Protein AF-A0A0J6CWZ0-F1 (afdb_monomer)

Mean predicted aligned error: 4.84 Å

Solvent-accessible surface area (backbone atoms only — not comparable to full-atom values): 5946 Å² total; per-residue (Å²): 110,69,72,60,52,50,53,53,47,66,74,48,42,90,53,54,51,72,70,57,41,34,51,50,6,29,50,55,3,20,44,51,1,29,53,50,7,24,56,46,31,67,75,40,70,88,45,58,71,62,38,28,53,52,10,19,52,50,0,25,52,48,0,27,60,54,3,58,64,72,41,72,67,23,16,53,46,1,29,52,35,0,36,55,31,0,59,46,14,30,57,56,29,61,73,52,71,71,42,66,68,57,53,53,50,52,53,47,52,47,55,49,51,53,53,53,49,56,53,52,61,73,75,82

Nearest PDB structures (foldseek):
  1orj-assembly1_A  TM=4.315E-01  e=2.506E+00  Aquifex aeolicus VF5
  5toa-assembly1_A  TM=2.779E-01  e=2.915E+00  Homo sapiens

pLDDT: mean 86.78, std 7.11, range [65.56, 95.81]

Radius of gyration: 14.49 Å; Cα contacts (8 Å, |Δi|>4): 200; chains: 1; bounding box: 36×21×44 Å

Organism: NCBI:txid208199

Foldseek 3Di:
DLVVLLVVCLVLQVVADPVLLLVLLLLFLLLQLQLQLLVVCLVPVPPNPVSLVVSQVSSQVSSLSSQVSHDPVSSVSSNVSNNVSNNCRNVVNVVVVSDPVVSVVSVVSSVVSSVVSVVSSVVD

Structure (mmCIF, N/CA/C/O backbone):
data_AF-A0A0J6CWZ0-F1
#
_entry.id   AF-A0A0J6CWZ0-F1
#
loop_
_atom_site.group_PDB
_atom_site.id
_atom_site.type_symbol
_atom_site.label_atom_id
_atom_site.label_alt_id
_atom_site.label_comp_id
_atom_site.label_asym_id
_atom_site.label_entity_id
_atom_site.label_seq_id
_atom_site.pdbx_PDB_ins_code
_atom_site.Cartn_x
_atom_site.Cartn_y
_atom_site.Cartn_z
_atom_site.occupancy
_atom_site.B_iso_or_equiv
_atom_site.auth_seq_id
_atom_site.auth_comp_id
_atom_site.auth_asym_id
_atom_site.auth_atom_id
_atom_site.pdbx_PDB_model_num
ATOM 1 N N . MET A 1 1 ? 0.881 -12.382 5.397 1.00 71.25 1 MET A N 1
ATOM 2 C CA . MET A 1 1 ? 0.752 -11.362 6.466 1.00 71.25 1 MET A CA 1
ATOM 3 C C . MET A 1 1 ? -0.634 -10.725 6.487 1.00 71.25 1 MET A C 1
ATOM 5 O O . MET A 1 1 ? -1.291 -10.827 7.513 1.00 71.25 1 MET A O 1
ATOM 9 N N . MET A 1 2 ? -1.118 -10.183 5.361 1.00 75.62 2 MET A N 1
ATOM 10 C CA . MET A 1 2 ? -2.426 -9.509 5.257 1.00 75.62 2 MET A CA 1
ATOM 11 C C . MET A 1 2 ? -3.629 -10.272 5.832 1.00 75.62 2 MET A C 1
ATOM 13 O O . MET A 1 2 ? -4.416 -9.701 6.576 1.00 75.62 2 MET A O 1
ATOM 17 N N . SER A 1 3 ? -3.781 -11.566 5.542 1.00 76.62 3 SER A N 1
ATOM 18 C CA . SER A 1 3 ? -4.941 -12.334 6.024 1.00 76.62 3 SER A CA 1
ATOM 19 C C . SER A 1 3 ? -4.938 -12.525 7.549 1.00 76.62 3 SER A C 1
ATOM 21 O O . SER A 1 3 ? -5.989 -12.543 8.183 1.00 76.62 3 SER A O 1
ATOM 23 N N . ILE A 1 4 ? -3.747 -12.626 8.151 1.00 75.88 4 ILE A N 1
ATOM 24 C CA . ILE A 1 4 ? -3.569 -12.814 9.600 1.00 75.88 4 ILE A CA 1
ATOM 25 C C . ILE A 1 4 ? -3.835 -11.496 10.331 1.00 75.88 4 ILE A C 1
ATOM 27 O O . ILE A 1 4 ? -4.557 -11.481 11.328 1.00 75.88 4 ILE A O 1
ATOM 31 N N . SER A 1 5 ? -3.301 -10.383 9.816 1.00 72.31 5 SER A N 1
ATOM 32 C CA . SER A 1 5 ? -3.577 -9.056 10.369 1.00 72.31 5 SER A CA 1
ATOM 33 C C . SER A 1 5 ? -5.054 -8.693 10.227 1.00 72.31 5 SER A C 1
ATOM 35 O O . SER A 1 5 ? -5.633 -8.187 11.181 1.00 72.31 5 SER A O 1
ATOM 37 N N . TYR A 1 6 ? -5.694 -9.023 9.099 1.00 78.19 6 TYR A N 1
ATOM 38 C CA . TYR A 1 6 ? -7.132 -8.817 8.895 1.00 78.19 6 TYR A CA 1
ATOM 39 C C . TYR A 1 6 ? -7.962 -9.525 9.974 1.00 78.19 6 TY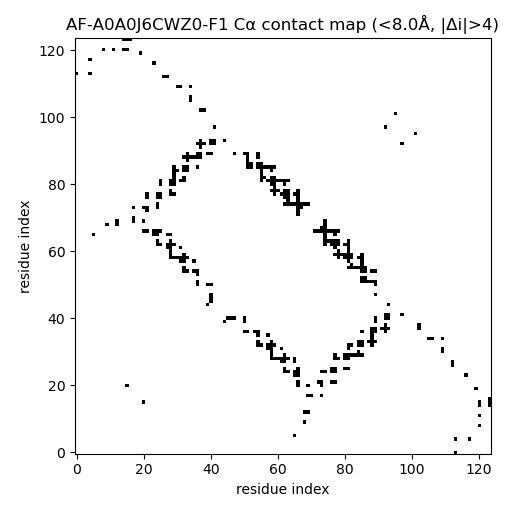R A C 1
ATOM 41 O O . TYR A 1 6 ? -8.812 -8.907 10.615 1.00 78.19 6 TYR A O 1
ATOM 49 N N . TYR A 1 7 ? -7.682 -10.807 10.232 1.00 78.69 7 TYR A N 1
ATOM 50 C CA . TYR A 1 7 ? -8.390 -11.566 11.264 1.00 78.69 7 TYR A CA 1
ATOM 51 C C . TYR A 1 7 ? -8.168 -10.988 12.671 1.00 78.69 7 TYR A C 1
ATOM 53 O O . TYR A 1 7 ? -9.113 -10.867 13.453 1.00 78.69 7 TYR A O 1
ATOM 61 N N . TYR A 1 8 ? -6.932 -10.591 12.988 1.00 76.19 8 TYR A N 1
ATOM 62 C CA . TYR A 1 8 ? -6.588 -10.027 14.293 1.00 76.19 8 TYR A CA 1
ATOM 63 C C . TYR A 1 8 ? -7.259 -8.669 14.543 1.00 76.19 8 TYR A C 1
ATOM 65 O O . TYR A 1 8 ? -7.819 -8.447 15.618 1.00 76.19 8 TYR A O 1
ATOM 73 N N . VAL A 1 9 ? -7.268 -7.792 13.535 1.00 75.75 9 VAL A N 1
ATOM 74 C CA . VAL A 1 9 ? -7.954 -6.494 13.600 1.00 75.75 9 VAL A CA 1
ATOM 75 C C . VAL A 1 9 ? -9.457 -6.700 13.770 1.00 75.75 9 VAL A C 1
ATOM 77 O O . VAL A 1 9 ? -10.054 -6.105 14.664 1.00 75.75 9 VAL A O 1
ATOM 80 N N . ASN A 1 10 ? -10.068 -7.596 12.989 1.00 76.25 10 ASN A N 1
ATOM 81 C CA . ASN A 1 10 ? -11.508 -7.844 13.072 1.00 76.25 10 ASN A CA 1
ATOM 82 C C . ASN A 1 10 ? -11.933 -8.362 14.460 1.00 76.25 10 ASN A C 1
ATOM 84 O O . ASN A 1 10 ? -12.994 -7.993 14.964 1.00 76.25 10 ASN A O 1
ATOM 88 N N . LYS A 1 11 ? -11.087 -9.170 15.117 1.00 74.25 11 LYS A N 1
ATOM 89 C CA . LYS A 1 11 ? -11.343 -9.659 16.479 1.00 74.25 11 LYS A CA 1
ATOM 90 C C . LYS A 1 11 ? -11.326 -8.535 17.525 1.00 74.25 11 LYS A C 1
ATOM 92 O O . LYS A 1 11 ? -12.169 -8.537 18.417 1.00 74.25 11 LYS A O 1
ATOM 97 N N . ASN A 1 12 ? -10.411 -7.573 17.397 1.00 72.50 12 ASN A N 1
ATOM 98 C CA . ASN A 1 12 ? -10.200 -6.499 18.378 1.00 72.50 12 ASN A CA 1
ATOM 99 C C . ASN A 1 12 ? -10.840 -5.155 17.979 1.00 72.50 12 ASN A C 1
ATOM 101 O O . ASN A 1 12 ? -10.652 -4.155 18.668 1.00 72.50 12 ASN A O 1
ATOM 105 N N . ARG A 1 13 ? -11.642 -5.124 16.905 1.00 67.44 13 ARG A N 1
ATOM 106 C CA . ARG A 1 13 ? -12.200 -3.897 16.302 1.00 67.44 13 ARG A CA 1
ATOM 107 C C . ARG A 1 13 ? -12.937 -2.962 17.267 1.00 67.44 13 ARG A C 1
ATOM 109 O O . ARG A 1 13 ? -12.960 -1.765 17.039 1.00 67.44 13 ARG A O 1
ATOM 116 N N . LYS A 1 14 ? -13.530 -3.498 18.342 1.00 65.69 14 LYS A N 1
ATOM 117 C CA . LYS A 1 14 ? -14.316 -2.724 19.323 1.00 65.69 14 LYS A CA 1
ATOM 118 C C . LYS A 1 14 ? -13.466 -1.956 20.345 1.00 65.69 14 LYS A C 1
ATOM 120 O O . LYS A 1 14 ? -14.014 -1.105 21.033 1.00 65.69 14 LYS A O 1
ATOM 125 N N . LEU A 1 15 ? -12.178 -2.284 20.471 1.00 65.56 15 LEU A N 1
ATOM 126 C CA . LEU A 1 15 ? -11.242 -1.646 21.411 1.00 65.56 15 LEU A CA 1
ATOM 127 C C . LEU A 1 15 ? -10.437 -0.518 20.749 1.00 65.56 15 LEU A C 1
ATOM 129 O O . LEU A 1 15 ? -9.778 0.266 21.418 1.00 65.56 15 LEU A O 1
ATOM 133 N N . ILE A 1 16 ? -10.479 -0.434 19.419 1.00 75.44 16 ILE A N 1
ATOM 134 C CA . ILE A 1 16 ? -9.625 0.463 18.651 1.00 75.44 16 ILE A CA 1
ATOM 135 C C . ILE A 1 16 ? -10.292 1.836 18.564 1.00 75.44 16 ILE A C 1
ATOM 137 O O . ILE A 1 16 ? -11.388 1.981 18.027 1.00 75.44 16 ILE A O 1
ATOM 141 N N . GLY A 1 17 ? -9.605 2.856 19.080 1.00 77.62 17 GLY A N 1
ATOM 142 C CA . GLY A 1 17 ? -10.041 4.243 18.959 1.00 77.62 17 GLY A CA 1
ATOM 143 C C . GLY A 1 17 ? -10.057 4.728 17.506 1.00 77.62 17 GLY A C 1
ATOM 144 O O . GLY A 1 17 ? -9.294 4.265 16.657 1.00 77.62 17 GLY A O 1
ATOM 145 N N . PHE A 1 18 ? -10.890 5.729 17.232 1.00 76.75 18 PHE A N 1
ATOM 146 C CA . PHE A 1 18 ? -11.142 6.249 15.886 1.00 76.75 18 PHE A CA 1
ATOM 147 C C . PHE A 1 18 ? -9.870 6.667 15.113 1.00 76.75 18 PHE A C 1
ATOM 149 O O . PHE A 1 18 ? -9.671 6.282 13.960 1.00 76.75 18 PHE A O 1
ATOM 156 N N . GLN A 1 19 ? -8.956 7.404 15.757 1.00 81.94 19 GLN A N 1
ATOM 157 C CA . GLN A 1 19 ? -7.688 7.832 15.142 1.00 81.94 19 GLN A CA 1
ATOM 158 C C . GLN A 1 19 ? -6.740 6.657 14.853 1.00 81.94 19 GLN A C 1
ATOM 160 O O . GLN A 1 19 ? -6.052 6.650 13.832 1.00 81.94 19 GLN A O 1
ATOM 165 N N . LEU A 1 20 ? -6.718 5.643 15.724 1.00 82.94 20 LEU A N 1
ATOM 166 C CA . LEU A 1 20 ? -5.929 4.427 15.517 1.00 82.94 20 LEU A CA 1
ATOM 167 C C . LEU A 1 20 ? -6.462 3.627 14.327 1.00 82.94 20 LEU A C 1
ATOM 169 O O . LEU A 1 20 ? -5.673 3.219 13.477 1.00 82.94 20 LEU A O 1
ATOM 173 N N . GLY A 1 21 ? -7.785 3.473 14.213 1.00 83.50 21 GLY A N 1
ATOM 174 C CA . GLY A 1 21 ? -8.420 2.832 13.057 1.00 83.50 21 GLY A CA 1
ATOM 175 C C . GLY A 1 21 ? -8.096 3.549 11.741 1.00 83.50 21 GLY A C 1
ATOM 176 O O . GLY A 1 21 ? -7.764 2.906 10.742 1.00 83.50 21 GLY A O 1
ATOM 177 N N . MET A 1 22 ? -8.096 4.885 11.760 1.00 86.44 22 MET A N 1
ATOM 178 C CA . MET A 1 22 ? -7.711 5.708 10.611 1.00 86.44 22 MET A CA 1
ATOM 179 C C . MET A 1 22 ? -6.253 5.476 10.188 1.00 86.44 22 MET A C 1
ATOM 181 O O . MET A 1 22 ? -5.992 5.232 9.011 1.00 86.44 22 MET A O 1
ATOM 185 N N . ASN A 1 23 ? -5.316 5.488 11.140 1.00 90.69 23 ASN A N 1
ATOM 186 C CA . ASN A 1 23 ? -3.893 5.251 10.871 1.00 90.69 23 ASN A CA 1
ATOM 187 C C . ASN A 1 23 ? -3.616 3.820 10.391 1.00 90.69 23 ASN A C 1
ATOM 189 O O . ASN A 1 23 ? -2.794 3.603 9.505 1.00 90.69 23 ASN A O 1
ATOM 193 N N . ILE A 1 24 ? -4.319 2.829 10.943 1.00 86.75 24 ILE A N 1
ATOM 194 C CA . ILE A 1 24 ? -4.210 1.433 10.505 1.00 86.75 24 ILE A CA 1
ATOM 195 C C . ILE A 1 24 ? -4.633 1.301 9.038 1.00 86.75 24 ILE A C 1
ATOM 197 O O . ILE A 1 24 ? -3.923 0.691 8.238 1.00 86.75 24 ILE A O 1
ATOM 201 N N . SER A 1 25 ? -5.768 1.894 8.672 1.00 89.38 25 SER A N 1
ATOM 202 C CA . SER A 1 25 ? -6.285 1.836 7.306 1.00 89.38 25 SER A CA 1
ATOM 203 C C . SER A 1 25 ? -5.340 2.495 6.296 1.00 89.38 25 SER A C 1
ATOM 205 O O . SER A 1 25 ? -5.063 1.906 5.246 1.00 89.38 25 SER A O 1
ATOM 207 N N . THR A 1 26 ? -4.787 3.665 6.630 1.00 91.69 26 THR A N 1
ATOM 208 C CA . THR A 1 26 ? -3.856 4.380 5.747 1.00 91.69 26 THR A CA 1
ATOM 209 C C . THR A 1 26 ? -2.521 3.668 5.589 1.00 91.69 26 THR A C 1
ATOM 211 O O . THR A 1 26 ? -2.035 3.538 4.466 1.00 91.69 26 THR A O 1
ATOM 214 N N . ILE A 1 27 ? -1.942 3.156 6.678 1.00 91.06 27 ILE A N 1
ATOM 215 C CA . ILE A 1 27 ? -0.664 2.434 6.636 1.00 91.06 27 ILE A CA 1
ATOM 216 C C . ILE A 1 27 ? -0.798 1.156 5.807 1.00 91.06 27 ILE A C 1
ATOM 218 O O . ILE A 1 27 ? 0.004 0.922 4.905 1.00 91.06 27 ILE A O 1
ATOM 222 N N . ILE A 1 28 ? -1.820 0.339 6.073 1.00 90.00 28 ILE A N 1
ATOM 223 C CA . ILE A 1 28 ? -1.995 -0.933 5.369 1.00 90.00 28 ILE A CA 1
ATOM 224 C C . ILE A 1 28 ? -2.326 -0.701 3.892 1.00 90.00 28 ILE A C 1
ATOM 226 O O . ILE A 1 28 ? -1.701 -1.315 3.027 1.00 90.00 28 ILE A O 1
ATOM 230 N N . GLY A 1 29 ? -3.301 0.165 3.599 1.00 90.00 29 GLY A N 1
ATOM 231 C CA . GLY A 1 29 ? -3.716 0.455 2.226 1.00 90.00 29 GLY A CA 1
ATOM 232 C C . GLY A 1 29 ? -2.591 1.092 1.416 1.00 90.00 29 GLY A C 1
ATOM 233 O O . GLY A 1 29 ? -2.298 0.650 0.306 1.00 90.00 29 GLY A O 1
ATOM 234 N N . GLY A 1 30 ? -1.911 2.078 2.004 1.00 91.88 30 GLY A N 1
ATOM 235 C CA . GLY A 1 30 ? -0.804 2.783 1.372 1.00 91.88 30 GLY A CA 1
ATOM 236 C C . GLY A 1 30 ? 0.398 1.884 1.106 1.00 91.88 30 GLY A C 1
ATOM 237 O O . GLY A 1 30 ? 0.887 1.837 -0.020 1.00 91.88 30 GLY A O 1
ATOM 238 N N . MET A 1 31 ? 0.848 1.115 2.100 1.00 91.94 31 MET A N 1
ATOM 239 C CA . MET A 1 31 ? 2.012 0.241 1.925 1.00 91.94 31 MET A CA 1
ATOM 240 C C . MET A 1 31 ? 1.730 -0.943 0.995 1.00 91.94 31 MET A C 1
ATOM 242 O O . MET A 1 31 ? 2.624 -1.375 0.266 1.00 91.94 31 MET A O 1
ATOM 246 N N . ALA A 1 32 ? 0.496 -1.454 0.961 1.00 91.12 32 ALA A N 1
ATOM 247 C CA . ALA A 1 32 ? 0.115 -2.487 0.001 1.00 91.12 32 ALA A CA 1
ATOM 248 C C . ALA A 1 32 ? 0.106 -1.962 -1.442 1.00 91.12 32 ALA A C 1
ATOM 250 O O . ALA A 1 32 ? 0.614 -2.630 -2.344 1.00 91.12 32 ALA A O 1
ATOM 251 N N . ALA A 1 33 ? -0.414 -0.752 -1.664 1.00 93.50 33 ALA A N 1
ATOM 252 C CA . ALA A 1 33 ? -0.335 -0.090 -2.965 1.00 93.50 33 ALA A CA 1
ATOM 253 C C . ALA A 1 33 ? 1.133 0.137 -3.368 1.00 93.50 33 ALA A C 1
ATOM 255 O O . ALA A 1 33 ? 1.553 -0.209 -4.469 1.00 93.50 33 ALA A O 1
ATOM 256 N N . MET A 1 34 ? 1.941 0.633 -2.427 1.00 93.06 34 MET A N 1
ATOM 257 C CA . MET A 1 34 ? 3.350 0.946 -2.643 1.00 93.06 34 MET A CA 1
ATOM 258 C C . MET A 1 34 ? 4.181 -0.282 -3.028 1.00 93.06 34 MET A C 1
ATOM 260 O O . MET A 1 34 ? 4.866 -0.276 -4.048 1.00 93.06 34 MET A O 1
ATOM 264 N N . THR A 1 35 ? 4.084 -1.355 -2.246 1.00 91.81 35 THR A N 1
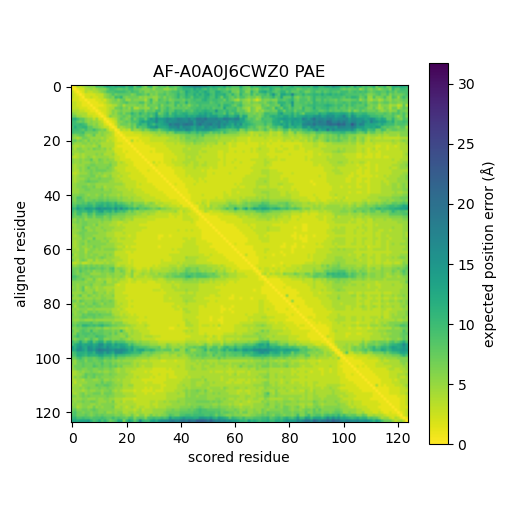ATOM 265 C CA . THR A 1 35 ? 4.801 -2.612 -2.513 1.00 91.81 35 THR A CA 1
ATOM 266 C C . THR A 1 35 ? 4.371 -3.243 -3.834 1.00 91.81 35 THR A C 1
ATOM 268 O O . THR A 1 35 ? 5.226 -3.609 -4.638 1.00 91.81 35 THR A O 1
ATOM 271 N N . THR A 1 36 ? 3.063 -3.322 -4.106 1.00 91.56 36 THR A N 1
ATOM 272 C CA . THR A 1 36 ? 2.563 -3.910 -5.359 1.00 91.56 36 THR A CA 1
ATOM 273 C C . THR A 1 36 ? 2.977 -3.098 -6.586 1.00 91.56 36 THR A C 1
ATOM 275 O O . THR A 1 36 ? 3.460 -3.683 -7.556 1.00 91.56 36 THR A O 1
ATOM 278 N N . GLY A 1 37 ? 2.876 -1.766 -6.542 1.00 91.69 37 GLY A N 1
ATOM 279 C CA . GLY A 1 37 ? 3.286 -0.897 -7.646 1.00 91.69 37 GLY A CA 1
ATOM 280 C C . GLY A 1 37 ? 4.789 -0.928 -7.930 1.00 91.69 37 GLY A C 1
ATOM 281 O O . GLY A 1 37 ? 5.184 -0.991 -9.095 1.00 91.69 37 GLY A O 1
ATOM 282 N N . ILE A 1 38 ? 5.628 -0.941 -6.888 1.00 92.44 38 ILE A N 1
ATOM 283 C CA . ILE A 1 38 ? 7.092 -0.997 -7.036 1.00 92.44 38 ILE A CA 1
ATOM 284 C C . ILE A 1 38 ? 7.539 -2.363 -7.573 1.00 92.44 38 ILE A C 1
ATOM 286 O O . ILE A 1 38 ? 8.334 -2.420 -8.508 1.00 92.44 38 ILE A O 1
ATOM 290 N N . LEU A 1 39 ? 7.005 -3.468 -7.047 1.00 91.25 39 LEU A N 1
ATOM 291 C CA . LEU A 1 39 ? 7.363 -4.806 -7.532 1.00 91.25 39 LEU A CA 1
ATOM 292 C C . LEU A 1 39 ? 6.963 -5.006 -9.000 1.00 91.25 39 LEU A C 1
ATOM 294 O O . LEU A 1 39 ? 7.756 -5.498 -9.803 1.00 91.25 39 LEU A O 1
ATOM 298 N N . LEU A 1 40 ? 5.756 -4.572 -9.371 1.00 90.56 40 LEU A N 1
ATOM 299 C CA . LEU A 1 40 ? 5.261 -4.704 -10.739 1.00 90.56 40 LEU A CA 1
ATOM 300 C C . LEU A 1 40 ? 6.062 -3.854 -11.732 1.00 90.56 40 LEU A C 1
ATOM 302 O O . LEU A 1 40 ? 6.377 -4.354 -12.812 1.00 90.56 40 LEU A O 1
ATOM 306 N N . ILE A 1 41 ? 6.422 -2.606 -11.392 1.00 92.19 41 ILE A N 1
ATOM 307 C CA . ILE A 1 41 ? 7.201 -1.751 -12.308 1.00 92.19 41 ILE A CA 1
ATOM 308 C C . ILE A 1 41 ? 8.629 -2.255 -12.498 1.00 92.19 41 ILE A C 1
ATOM 310 O O . ILE A 1 41 ? 9.183 -2.110 -13.584 1.00 92.19 41 ILE A O 1
ATOM 314 N N . TYR A 1 42 ? 9.197 -2.915 -11.489 1.00 88.50 42 TYR A N 1
ATOM 315 C CA . TYR A 1 42 ? 10.486 -3.588 -11.627 1.00 88.50 42 TYR A CA 1
ATOM 316 C C . TYR A 1 42 ? 10.416 -4.787 -12.574 1.00 88.50 42 TYR A C 1
ATOM 318 O O . TYR A 1 42 ? 11.350 -5.018 -13.339 1.00 88.50 42 TYR A O 1
ATOM 326 N N . GLN A 1 43 ? 9.313 -5.538 -12.549 1.00 88.69 43 GLN A N 1
ATOM 327 C CA . GLN A 1 43 ? 9.143 -6.711 -13.404 1.00 88.69 43 GLN A CA 1
ATOM 328 C C . GLN A 1 43 ? 8.733 -6.353 -14.841 1.00 88.69 43 GLN A C 1
ATOM 330 O O . GLN A 1 43 ? 9.135 -7.032 -15.785 1.00 88.69 43 GLN A O 1
ATOM 335 N N . TYR A 1 44 ? 7.960 -5.278 -15.017 1.00 89.81 44 TYR A N 1
ATOM 336 C CA . TYR A 1 44 ? 7.387 -4.859 -16.298 1.00 89.81 44 TYR A CA 1
ATOM 337 C C . TYR A 1 44 ? 7.625 -3.360 -16.573 1.00 89.81 44 TYR A C 1
ATOM 339 O O . TYR A 1 44 ? 6.672 -2.581 -16.659 1.00 89.81 44 TYR A O 1
ATOM 347 N N . PRO A 1 45 ? 8.881 -2.922 -16.774 1.00 84.44 45 PRO A N 1
ATOM 348 C CA . PRO A 1 45 ? 9.240 -1.500 -16.843 1.00 84.44 45 PRO A CA 1
ATOM 349 C C . PRO A 1 45 ? 8.557 -0.722 -17.981 1.00 84.44 45 PRO A C 1
ATOM 351 O O . PRO A 1 45 ? 8.379 0.490 -17.885 1.00 84.44 45 PRO A O 1
ATOM 354 N N . PHE A 1 46 ? 8.120 -1.402 -19.045 1.00 87.56 46 PHE A N 1
ATOM 355 C CA . PHE A 1 46 ? 7.455 -0.777 -20.195 1.00 8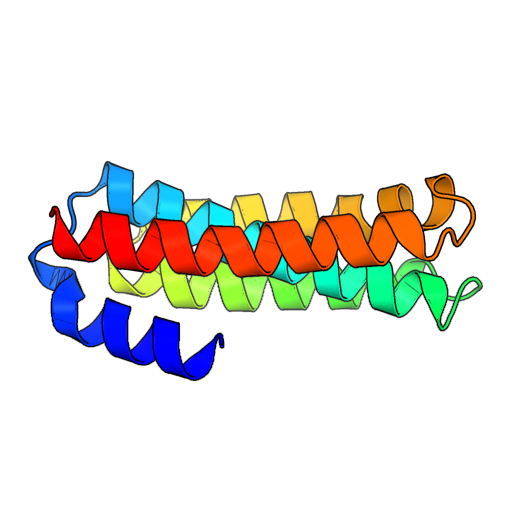7.56 46 PHE A CA 1
ATOM 356 C C . PHE A 1 46 ? 5.929 -0.641 -20.049 1.00 87.56 46 PHE A C 1
ATOM 358 O O . PHE A 1 46 ? 5.286 -0.033 -20.903 1.00 87.56 46 PHE A O 1
ATOM 365 N N . HIS A 1 47 ? 5.325 -1.169 -18.978 1.00 90.75 47 HIS A N 1
ATOM 366 C CA . HIS A 1 47 ? 3.867 -1.184 -18.785 1.00 90.75 47 HIS A CA 1
ATOM 367 C C . HIS A 1 47 ? 3.393 -0.226 -17.685 1.00 90.75 47 HIS A C 1
ATOM 369 O O . HIS A 1 47 ? 2.503 -0.552 -16.901 1.00 90.75 47 HIS A O 1
ATOM 375 N N . PHE A 1 48 ? 3.953 0.985 -17.658 1.00 89.50 48 PHE A N 1
ATOM 376 C CA . PHE A 1 48 ? 3.707 1.979 -16.611 1.00 89.50 48 PHE A CA 1
ATOM 377 C C . PHE A 1 48 ? 2.212 2.224 -16.333 1.00 89.50 48 PHE A C 1
ATOM 379 O O . PHE A 1 48 ? 1.766 2.115 -15.195 1.00 89.50 48 PHE A O 1
ATOM 386 N N . THR A 1 49 ? 1.409 2.474 -17.371 1.00 91.50 49 THR A N 1
ATOM 387 C CA . THR A 1 49 ? -0.023 2.788 -17.226 1.00 91.50 49 THR A CA 1
ATOM 388 C C . THR A 1 49 ? -0.813 1.661 -16.562 1.00 91.50 49 THR A C 1
ATOM 390 O O . THR A 1 49 ? -1.570 1.905 -15.625 1.00 91.50 49 THR A O 1
ATOM 393 N N . TRP A 1 50 ? -0.625 0.421 -17.017 1.00 92.81 50 TRP A N 1
ATOM 394 C CA . TR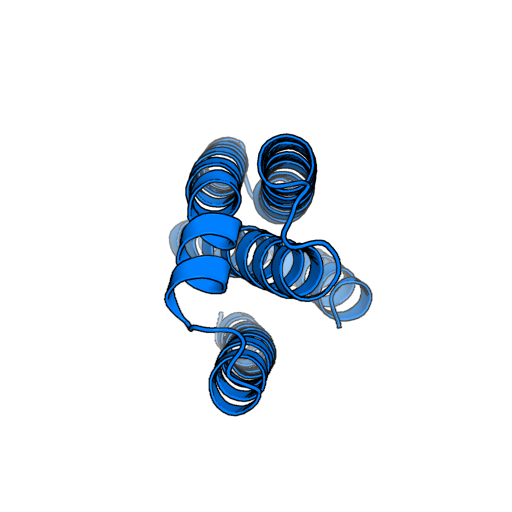P A 1 50 ? -1.347 -0.733 -16.476 1.00 92.81 50 TRP A CA 1
ATOM 395 C C . TRP A 1 50 ? -0.949 -1.025 -15.035 1.00 92.81 50 TRP A C 1
ATOM 397 O O . TRP A 1 50 ? -1.804 -1.332 -14.208 1.00 92.81 50 TRP A O 1
ATOM 407 N N . ILE A 1 51 ? 0.332 -0.861 -14.717 1.00 93.50 51 ILE A N 1
ATOM 408 C CA . ILE A 1 51 ? 0.854 -1.083 -13.370 1.00 93.50 51 ILE A CA 1
ATOM 409 C C . ILE A 1 51 ? 0.294 -0.048 -12.403 1.00 93.50 51 ILE A C 1
ATOM 411 O O . ILE A 1 51 ? -0.139 -0.413 -11.313 1.00 93.50 51 ILE A O 1
ATOM 415 N N . THR A 1 52 ? 0.213 1.215 -12.817 1.00 93.69 52 THR A N 1
ATOM 416 C CA . THR A 1 52 ? -0.433 2.271 -12.032 1.00 93.69 52 THR A CA 1
ATOM 417 C C . THR A 1 52 ? -1.901 1.965 -11.772 1.00 93.69 52 THR A C 1
ATOM 419 O O . THR A 1 52 ? -2.352 2.093 -10.635 1.00 93.69 52 THR A O 1
ATOM 422 N N . ILE A 1 53 ? -2.646 1.504 -12.780 1.00 95.06 53 ILE A N 1
ATOM 423 C CA . ILE A 1 53 ? -4.054 1.119 -12.604 1.00 95.06 53 ILE A CA 1
ATOM 424 C C . ILE A 1 53 ? -4.172 -0.020 -11.585 1.00 95.06 53 ILE A C 1
ATOM 426 O O . ILE A 1 53 ? -4.950 0.086 -10.639 1.00 95.06 53 ILE A O 1
ATOM 430 N N . ILE A 1 54 ? -3.370 -1.077 -11.730 1.00 94.88 54 ILE A N 1
ATOM 431 C CA . ILE A 1 54 ? -3.403 -2.240 -10.832 1.00 94.88 54 ILE A CA 1
ATOM 432 C C . ILE A 1 54 ? -3.021 -1.838 -9.403 1.00 94.88 54 ILE A C 1
ATOM 434 O O . ILE A 1 54 ? -3.763 -2.143 -8.477 1.00 94.88 54 ILE A O 1
ATOM 438 N N . SER A 1 55 ? -1.922 -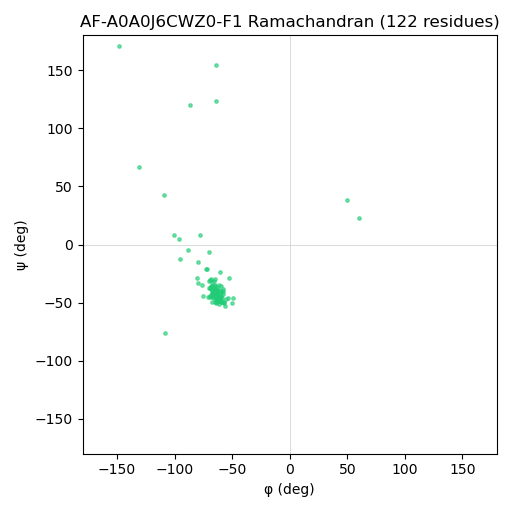1.103 -9.233 1.00 94.25 55 SER A N 1
ATOM 439 C CA . SER A 1 55 ? -1.430 -0.578 -7.949 1.00 94.25 55 SER A CA 1
ATOM 440 C C . SER A 1 55 ? -2.462 0.310 -7.240 1.00 94.25 55 SER A C 1
ATOM 442 O O . SER A 1 55 ? -2.668 0.235 -6.029 1.00 94.25 55 SER A O 1
ATOM 444 N N . THR A 1 56 ? -3.169 1.140 -8.005 1.00 95.12 56 THR A N 1
ATOM 445 C CA . THR A 1 56 ? -4.233 1.996 -7.469 1.00 95.12 56 THR A CA 1
ATOM 446 C C . THR A 1 56 ? -5.433 1.167 -7.023 1.00 95.12 56 THR A C 1
ATOM 448 O O . THR A 1 56 ? -5.953 1.379 -5.928 1.00 95.12 56 THR A O 1
ATOM 451 N N . LEU A 1 57 ? -5.856 0.188 -7.826 1.00 95.81 57 LEU A N 1
ATOM 452 C CA . LEU A 1 57 ? -6.969 -0.695 -7.475 1.00 95.81 57 LEU A CA 1
ATOM 453 C C . LEU A 1 57 ? -6.647 -1.572 -6.259 1.00 95.81 57 LEU A C 1
ATOM 455 O O . LEU A 1 57 ? -7.502 -1.720 -5.386 1.00 95.81 57 LEU A O 1
ATOM 459 N N . THR A 1 58 ? -5.427 -2.109 -6.155 1.00 93.81 58 THR A N 1
ATOM 460 C CA . THR A 1 58 ? -4.997 -2.885 -4.979 1.00 93.81 58 THR A CA 1
ATOM 461 C C . THR A 1 58 ? -4.974 -2.009 -3.731 1.00 93.81 58 THR A C 1
ATOM 463 O O . THR A 1 58 ? -5.513 -2.413 -2.699 1.00 93.81 58 THR A O 1
ATOM 466 N N . GLY A 1 59 ? -4.434 -0.792 -3.832 1.00 93.62 59 GLY A N 1
ATOM 467 C CA . GLY A 1 59 ? -4.415 0.186 -2.747 1.00 93.62 59 GLY A CA 1
ATOM 468 C C . GLY A 1 59 ? -5.808 0.559 -2.253 1.00 93.62 59 GLY A C 1
ATOM 469 O O . GLY A 1 59 ? -6.077 0.492 -1.053 1.00 93.62 59 GLY A O 1
ATOM 470 N N . ILE A 1 60 ? -6.712 0.900 -3.174 1.00 94.44 60 ILE A N 1
ATOM 471 C CA . ILE A 1 60 ? -8.111 1.222 -2.866 1.00 94.44 60 ILE A CA 1
ATOM 472 C C . ILE A 1 60 ? -8.806 0.033 -2.203 1.00 94.44 60 ILE A C 1
ATOM 474 O O . ILE A 1 60 ? -9.447 0.190 -1.162 1.00 94.44 60 ILE A O 1
ATOM 478 N N . PHE A 1 61 ? -8.685 -1.159 -2.788 1.00 94.25 61 PHE A N 1
ATOM 479 C CA . PHE A 1 61 ? -9.367 -2.353 -2.297 1.00 94.25 61 PHE A CA 1
ATOM 480 C C . PHE A 1 61 ? -8.899 -2.723 -0.888 1.00 94.25 61 PHE A C 1
ATOM 482 O O . PHE A 1 61 ? -9.711 -2.919 0.011 1.00 94.25 61 PHE A O 1
ATOM 489 N N . ILE A 1 62 ? -7.587 -2.743 -0.661 1.00 92.25 62 ILE A N 1
ATOM 490 C CA . ILE A 1 62 ? -7.011 -3.098 0.636 1.00 92.25 62 ILE A CA 1
ATOM 491 C C . ILE A 1 62 ? -7.272 -1.995 1.672 1.00 92.25 62 ILE A C 1
ATOM 493 O O . ILE A 1 62 ? -7.697 -2.292 2.789 1.00 92.25 62 ILE A O 1
ATOM 497 N N . GLY A 1 63 ? -7.073 -0.726 1.309 1.00 90.88 63 GLY A N 1
ATOM 498 C CA . GLY A 1 63 ? -7.311 0.411 2.200 1.00 90.88 63 GLY A CA 1
ATOM 499 C C . GLY A 1 63 ? -8.768 0.500 2.654 1.00 90.88 63 GLY A C 1
ATOM 500 O O . GLY A 1 63 ? -9.030 0.648 3.850 1.00 90.88 63 GLY A O 1
ATOM 501 N N . SER A 1 64 ? -9.716 0.329 1.729 1.00 91.44 64 SER A N 1
ATOM 502 C CA . SER A 1 64 ? -11.152 0.317 2.041 1.00 91.44 64 SER A CA 1
ATOM 503 C C . SER A 1 64 ? -11.579 -0.916 2.840 1.00 91.44 64 SER A C 1
ATOM 505 O O . SER A 1 64 ? -12.370 -0.771 3.769 1.00 91.44 64 SER A O 1
ATOM 507 N N . LEU A 1 65 ? -11.022 -2.103 2.566 1.00 90.62 65 LEU A N 1
ATOM 508 C CA . LEU A 1 65 ? -11.303 -3.318 3.342 1.00 90.62 65 LEU A CA 1
ATOM 509 C C . LEU A 1 65 ? -10.907 -3.180 4.814 1.00 90.62 65 LEU A C 1
ATOM 511 O O . LEU A 1 65 ? -11.674 -3.574 5.692 1.00 90.62 65 LEU A O 1
ATOM 515 N N . PHE A 1 66 ? -9.722 -2.632 5.092 1.00 86.06 66 PHE A N 1
ATOM 516 C CA . PHE A 1 66 ? -9.274 -2.400 6.468 1.00 86.06 66 PHE A CA 1
ATOM 517 C C . PHE A 1 66 ? -9.955 -1.182 7.099 1.00 86.06 66 PHE A C 1
ATOM 519 O O . PHE A 1 66 ? -10.275 -1.209 8.284 1.00 86.06 66 PHE A O 1
ATOM 526 N N . GLY A 1 67 ? -10.229 -0.133 6.321 1.00 85.31 67 GLY A N 1
ATOM 527 C CA . GLY A 1 67 ? -10.928 1.059 6.802 1.00 85.31 67 GLY A CA 1
ATOM 528 C C . GLY A 1 67 ? -12.397 0.806 7.138 1.00 85.31 67 GLY A C 1
ATOM 529 O O . GLY A 1 67 ? -12.891 1.342 8.126 1.00 85.31 67 GLY A O 1
ATOM 530 N N . GLY A 1 68 ? -13.076 -0.057 6.379 1.00 85.50 68 GLY A N 1
ATOM 531 C CA . GLY A 1 68 ? -14.475 -0.433 6.594 1.00 85.50 68 GLY A CA 1
ATOM 532 C C . GLY A 1 68 ? -14.729 -1.297 7.830 1.00 85.50 68 GLY A C 1
ATOM 533 O O . GLY A 1 68 ? -15.882 -1.542 8.168 1.00 85.50 68 GLY A O 1
ATOM 534 N N . MET A 1 69 ? -13.680 -1.751 8.523 1.00 81.94 69 MET A N 1
ATOM 535 C CA . MET A 1 69 ? -13.828 -2.480 9.787 1.00 81.94 69 MET A CA 1
ATOM 536 C C . MET A 1 69 ? -14.245 -1.598 10.965 1.00 81.94 69 MET A C 1
ATOM 538 O O . MET A 1 69 ? -14.726 -2.137 11.964 1.00 81.94 69 MET A O 1
ATOM 542 N N . PHE A 1 70 ? -14.010 -0.289 10.863 1.00 82.00 70 PHE A N 1
ATOM 543 C CA . PHE A 1 70 ? -14.204 0.661 11.953 1.00 82.00 70 PHE A CA 1
ATOM 544 C C . PHE A 1 70 ? -15.419 1.543 11.671 1.00 82.00 70 PHE A C 1
ATOM 546 O O . PHE A 1 70 ? -16.485 1.275 12.212 1.00 82.00 70 PHE A O 1
ATOM 553 N N . ASP A 1 71 ? -15.285 2.521 10.769 1.00 85.75 71 ASP A N 1
ATOM 554 C CA . ASP A 1 71 ? -16.314 3.512 10.454 1.00 85.75 71 ASP A CA 1
ATOM 555 C C . ASP A 1 71 ? -16.262 3.958 8.979 1.00 85.75 71 ASP A C 1
ATOM 557 O O . ASP A 1 71 ? -15.317 3.693 8.231 1.00 85.75 71 ASP A O 1
ATOM 561 N N . TYR A 1 72 ? -17.274 4.709 8.535 1.00 84.69 72 TYR A N 1
ATOM 562 C CA . TYR A 1 72 ? -17.320 5.224 7.160 1.00 84.69 72 TYR A CA 1
ATOM 563 C C . TYR A 1 72 ? -16.188 6.222 6.859 1.00 84.69 72 TYR A C 1
ATOM 565 O O . TYR A 1 72 ? -15.620 6.231 5.768 1.00 84.69 72 TYR A O 1
ATOM 573 N N . GLN A 1 73 ? -15.801 7.046 7.836 1.00 85.75 73 GLN A N 1
ATOM 574 C CA . GLN A 1 73 ? -14.717 8.013 7.653 1.00 85.75 73 GLN A CA 1
ATOM 575 C C . GLN A 1 73 ? -13.346 7.323 7.538 1.00 85.75 73 GLN A C 1
ATOM 577 O O . GLN A 1 73 ? -12.518 7.734 6.722 1.00 85.75 73 GLN A O 1
ATOM 582 N N . THR A 1 74 ? -13.102 6.246 8.291 1.00 89.81 74 THR A N 1
ATOM 583 C CA . THR A 1 74 ? -11.870 5.451 8.154 1.00 89.81 74 THR A CA 1
ATOM 584 C C . THR A 1 74 ? -11.833 4.711 6.821 1.00 89.81 74 THR A C 1
ATOM 586 O O . THR A 1 74 ? -10.777 4.667 6.196 1.00 89.81 74 THR A O 1
ATOM 589 N N . LEU A 1 75 ? -12.979 4.220 6.327 1.00 90.69 75 LEU A N 1
ATOM 590 C CA . LEU A 1 75 ? -13.103 3.663 4.975 1.00 90.69 75 LEU A CA 1
ATOM 591 C C . LEU A 1 75 ? -12.695 4.681 3.906 1.00 90.69 75 LEU A C 1
ATOM 593 O O . LEU A 1 75 ? -11.868 4.365 3.051 1.00 90.69 75 LEU A O 1
ATOM 597 N N . LEU A 1 76 ? -13.234 5.903 3.971 1.00 90.56 76 LEU A N 1
ATOM 598 C CA . LEU A 1 76 ? -12.895 6.968 3.021 1.00 90.56 76 LEU A CA 1
ATOM 599 C C . LEU A 1 76 ? -11.420 7.363 3.094 1.00 90.56 76 LEU A C 1
ATOM 601 O O . LEU A 1 76 ? -10.800 7.630 2.065 1.00 90.56 76 LEU A O 1
ATOM 605 N N . THR A 1 77 ? -10.844 7.366 4.297 1.00 92.44 77 THR A N 1
ATOM 606 C CA . THR A 1 77 ? -9.428 7.699 4.475 1.00 92.44 77 THR A CA 1
ATOM 607 C C . THR A 1 77 ? -8.547 6.619 3.849 1.00 92.44 77 THR A C 1
ATOM 609 O O . THR A 1 77 ? -7.647 6.948 3.081 1.00 92.44 77 THR A O 1
ATOM 612 N N . GLY A 1 78 ? -8.859 5.341 4.088 1.00 91.38 78 GLY A N 1
ATOM 613 C CA . GLY A 1 78 ? -8.189 4.204 3.456 1.00 91.38 78 GLY A CA 1
ATOM 614 C C . GLY A 1 78 ? -8.292 4.204 1.936 1.00 91.38 78 GLY A C 1
ATOM 615 O O . GLY A 1 78 ? -7.291 3.992 1.251 1.00 91.38 78 GLY A O 1
ATOM 616 N N . TYR A 1 79 ? -9.486 4.487 1.409 1.00 93.06 79 TYR A N 1
ATOM 617 C CA . TYR A 1 79 ? -9.724 4.664 -0.024 1.00 93.06 79 TYR A CA 1
ATOM 618 C C . TYR A 1 79 ? -8.816 5.758 -0.601 1.00 93.06 79 TYR A C 1
ATOM 620 O O . TYR A 1 79 ? -8.079 5.514 -1.557 1.00 93.06 79 TYR A O 1
ATOM 628 N N . GLY A 1 80 ? -8.825 6.945 0.013 1.00 93.19 80 GLY A N 1
ATOM 629 C CA . GLY A 1 80 ? -8.047 8.094 -0.445 1.00 93.19 80 GLY A CA 1
ATOM 630 C C . GLY A 1 80 ? -6.543 7.839 -0.389 1.00 93.19 80 GLY A C 1
ATOM 631 O O . GLY A 1 80 ? -5.851 8.045 -1.382 1.00 93.19 80 GLY A O 1
ATOM 632 N N . SER A 1 81 ? -6.039 7.327 0.737 1.00 93.25 81 SER A N 1
ATOM 633 C CA . SER A 1 81 ? -4.613 7.017 0.894 1.00 93.25 81 SER A CA 1
ATOM 634 C C . SER A 1 81 ? -4.144 5.887 -0.018 1.00 93.25 81 SER A C 1
ATOM 636 O O . SER A 1 81 ? -3.026 5.926 -0.521 1.00 93.25 81 SER A O 1
ATOM 638 N N . GLY A 1 82 ? -4.988 4.872 -0.228 1.00 92.62 82 GLY A N 1
ATOM 639 C CA . GLY A 1 82 ? -4.683 3.757 -1.120 1.00 92.62 82 GLY A CA 1
ATOM 640 C C . GLY A 1 82 ? -4.608 4.216 -2.573 1.00 92.62 82 GLY A C 1
ATOM 641 O O . GLY A 1 82 ? -3.695 3.823 -3.295 1.00 92.62 82 GLY A O 1
ATOM 642 N N . MET A 1 83 ? -5.516 5.109 -2.977 1.00 94.44 83 MET A N 1
ATOM 643 C CA . MET A 1 83 ? -5.501 5.719 -4.302 1.00 94.44 83 MET A CA 1
ATOM 644 C C . MET A 1 83 ? -4.248 6.574 -4.524 1.00 94.44 83 MET A C 1
ATOM 646 O O . MET A 1 83 ? -3.562 6.398 -5.529 1.00 94.44 83 MET A O 1
ATOM 650 N N . THR A 1 84 ? -3.922 7.482 -3.599 1.00 94.94 84 THR A N 1
ATOM 651 C CA . THR A 1 84 ? -2.767 8.381 -3.760 1.00 94.94 84 THR A CA 1
ATOM 652 C C . THR A 1 84 ? -1.450 7.613 -3.787 1.00 94.94 84 THR A C 1
ATOM 654 O O . THR A 1 84 ? -0.652 7.808 -4.703 1.00 94.94 84 THR A O 1
ATOM 657 N N . MET A 1 85 ? -1.244 6.685 -2.848 1.00 94.12 85 MET A N 1
ATOM 658 C CA . MET A 1 85 ? -0.053 5.830 -2.846 1.00 94.12 85 MET A CA 1
ATOM 659 C C . MET A 1 85 ? 0.013 4.943 -4.085 1.00 94.12 85 MET A C 1
ATOM 661 O O . MET A 1 85 ? 1.086 4.799 -4.662 1.00 94.12 85 MET A O 1
ATOM 665 N N . GLY A 1 86 ? -1.111 4.385 -4.534 1.00 92.81 86 GLY A N 1
ATOM 666 C CA . GLY A 1 86 ? -1.135 3.513 -5.703 1.00 92.81 86 GLY A CA 1
ATOM 667 C C . GLY A 1 86 ? -0.769 4.223 -7.006 1.00 92.81 86 GLY A C 1
ATOM 668 O O . GLY A 1 86 ? -0.069 3.635 -7.834 1.00 92.81 86 GLY A O 1
ATOM 669 N N . LEU A 1 87 ? -1.152 5.496 -7.145 1.00 94.12 87 LEU A N 1
ATOM 670 C CA . LEU A 1 87 ? -0.738 6.350 -8.261 1.00 94.12 87 LEU A CA 1
ATOM 671 C C . LEU A 1 87 ? 0.759 6.691 -8.207 1.00 94.12 87 LEU A C 1
ATOM 673 O O . LEU A 1 87 ? 1.424 6.732 -9.241 1.00 94.12 87 LEU A O 1
ATOM 677 N N . MET A 1 88 ? 1.297 6.924 -7.008 1.00 94.31 88 MET A N 1
ATOM 678 C CA . MET A 1 88 ? 2.697 7.320 -6.813 1.00 94.31 88 MET A CA 1
ATOM 679 C C . MET A 1 88 ? 3.678 6.139 -6.855 1.00 94.31 88 MET A C 1
ATOM 681 O O . MET A 1 88 ? 4.836 6.315 -7.237 1.00 94.31 88 MET A O 1
ATOM 685 N N . ALA A 1 89 ? 3.240 4.936 -6.483 1.00 92.06 89 ALA A N 1
ATOM 686 C CA . ALA A 1 89 ? 4.109 3.778 -6.293 1.00 92.06 89 ALA A CA 1
ATOM 687 C C . ALA A 1 89 ? 4.973 3.421 -7.518 1.00 92.06 89 ALA A C 1
ATOM 689 O O . ALA A 1 89 ? 6.185 3.262 -7.351 1.00 92.06 89 ALA A O 1
ATOM 690 N N . PRO A 1 90 ? 4.437 3.359 -8.755 1.00 90.69 90 PRO A N 1
ATOM 691 C CA . PRO A 1 90 ? 5.248 3.002 -9.918 1.00 90.69 90 PRO A CA 1
ATOM 692 C C . PRO A 1 90 ? 6.264 4.091 -10.278 1.00 90.69 90 PRO A C 1
ATOM 694 O O . PRO A 1 90 ? 7.353 3.771 -10.746 1.00 90.69 90 PRO A O 1
ATOM 697 N N . MET A 1 91 ? 5.956 5.371 -10.017 1.00 90.75 91 MET A N 1
ATOM 698 C CA . MET A 1 91 ? 6.906 6.477 -10.219 1.00 90.75 91 MET A CA 1
ATOM 699 C C . MET A 1 91 ? 8.102 6.357 -9.274 1.00 90.75 91 MET A C 1
ATOM 701 O O . MET A 1 91 ? 9.241 6.538 -9.698 1.00 90.75 91 MET A O 1
ATOM 705 N N . ILE A 1 92 ? 7.838 6.031 -8.005 1.00 91.12 92 ILE A N 1
ATOM 706 C CA . ILE A 1 92 ? 8.876 5.820 -6.988 1.00 91.12 92 ILE A CA 1
ATOM 707 C C . ILE A 1 92 ? 9.731 4.597 -7.344 1.00 91.12 92 ILE A C 1
ATOM 709 O O . ILE A 1 92 ? 10.950 4.633 -7.211 1.00 91.12 92 ILE A O 1
ATOM 713 N N . GLY A 1 93 ? 9.110 3.523 -7.837 1.00 87.38 93 GLY A N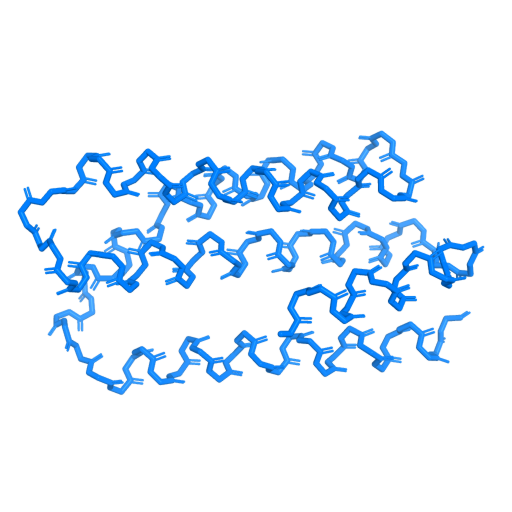 1
ATOM 714 C CA . GLY A 1 93 ? 9.848 2.345 -8.288 1.00 87.38 93 GLY A CA 1
ATOM 715 C C . GLY A 1 93 ? 10.741 2.637 -9.499 1.00 87.38 93 GLY A C 1
ATOM 716 O O . GLY A 1 93 ? 11.916 2.280 -9.502 1.00 87.38 93 GLY A O 1
ATOM 717 N N . ALA A 1 94 ? 10.221 3.344 -10.503 1.00 87.50 94 ALA A N 1
ATOM 718 C CA . ALA A 1 94 ? 10.992 3.698 -11.693 1.00 87.50 94 ALA A CA 1
ATOM 719 C C . ALA A 1 94 ? 12.169 4.643 -11.381 1.00 87.50 94 ALA A C 1
ATOM 721 O O . ALA A 1 94 ? 13.248 4.489 -11.952 1.00 87.50 94 ALA A O 1
ATOM 722 N N . SER A 1 95 ? 11.999 5.594 -10.454 1.00 88.62 95 SER A N 1
ATOM 723 C CA . SER A 1 95 ? 13.062 6.540 -10.077 1.00 88.62 95 SER A CA 1
ATOM 724 C C . SER A 1 95 ? 14.188 5.903 -9.254 1.00 88.62 95 SER A C 1
ATOM 726 O O . SER A 1 95 ? 15.312 6.405 -9.259 1.00 88.62 95 SER A O 1
ATOM 728 N N . ALA A 1 96 ? 13.927 4.767 -8.603 1.00 87.25 96 ALA A N 1
ATOM 729 C CA . ALA A 1 96 ? 14.910 4.014 -7.826 1.00 87.25 96 ALA A CA 1
ATOM 730 C C . ALA A 1 96 ? 15.880 3.163 -8.680 1.00 87.25 96 ALA A C 1
ATOM 732 O O . ALA A 1 96 ? 16.661 2.383 -8.126 1.00 87.25 96 ALA A O 1
ATOM 733 N N . ASN A 1 97 ? 15.858 3.310 -10.015 1.00 82.06 97 ASN A N 1
ATOM 734 C CA . ASN A 1 97 ? 16.768 2.657 -10.971 1.00 82.06 97 ASN A CA 1
ATOM 735 C C . ASN A 1 97 ? 16.908 1.140 -10.768 1.00 82.06 97 ASN A C 1
ATOM 737 O O . ASN A 1 97 ? 17.995 0.580 -10.889 1.00 82.06 97 ASN A O 1
ATOM 741 N N . PHE A 1 98 ? 15.811 0.470 -10.427 1.00 73.62 98 PHE A N 1
ATOM 742 C CA . PHE A 1 98 ? 15.776 -0.978 -10.239 1.00 73.62 98 PHE A CA 1
ATOM 743 C C . PHE A 1 98 ? 16.711 -1.518 -9.137 1.00 73.62 98 PHE A C 1
ATOM 745 O O . PHE A 1 98 ? 17.058 -2.700 -9.126 1.00 73.62 98 PHE A O 1
ATOM 752 N N . SER A 1 99 ? 17.099 -0.679 -8.170 1.00 85.44 99 SER A N 1
ATOM 753 C CA . SER A 1 99 ? 17.949 -1.103 -7.054 1.00 85.44 99 SER A CA 1
ATOM 754 C C . SER A 1 99 ? 17.243 -2.144 -6.182 1.00 85.44 99 SER A C 1
ATOM 756 O O . SER A 1 99 ? 16.164 -1.889 -5.638 1.00 85.44 99 SER A O 1
ATOM 758 N N . THR A 1 100 ? 17.874 -3.306 -6.011 1.00 82.62 100 THR A N 1
ATOM 759 C CA . THR A 1 100 ? 17.388 -4.389 -5.139 1.00 82.62 10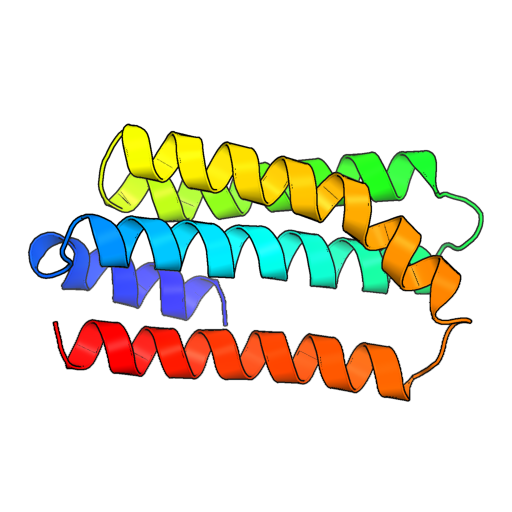0 THR A CA 1
ATOM 760 C C . THR A 1 100 ? 17.384 -3.984 -3.666 1.00 82.62 100 THR A C 1
ATOM 762 O O . THR A 1 100 ? 16.518 -4.419 -2.909 1.00 82.62 100 THR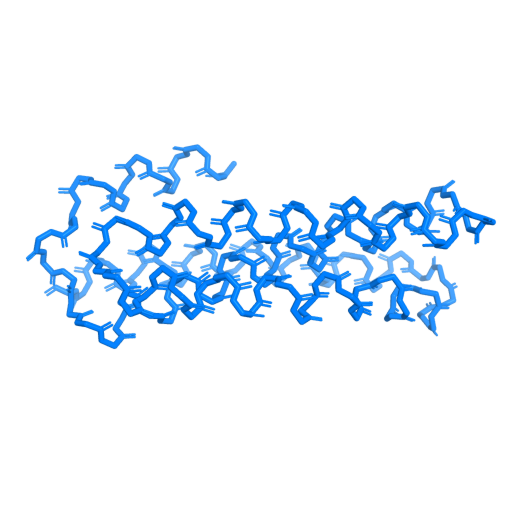 A O 1
ATOM 765 N N . LEU A 1 101 ? 18.294 -3.089 -3.266 1.00 88.88 101 LEU A N 1
ATOM 766 C CA . LEU A 1 101 ? 18.352 -2.534 -1.912 1.00 88.88 101 LEU A CA 1
ATOM 767 C C . LEU A 1 101 ? 17.090 -1.724 -1.595 1.00 88.88 101 LEU A C 1
ATOM 769 O O . LEU A 1 101 ? 16.554 -1.821 -0.493 1.00 88.88 101 LEU A O 1
ATOM 773 N N . PHE A 1 102 ? 16.579 -0.972 -2.575 1.00 88.06 102 PHE A N 1
ATOM 774 C CA . PHE A 1 102 ? 15.363 -0.183 -2.402 1.00 88.06 102 PHE A CA 1
ATOM 775 C C . PHE A 1 102 ? 14.125 -1.068 -2.207 1.00 88.06 102 PHE A C 1
ATOM 777 O O . PHE A 1 102 ? 13.344 -0.811 -1.293 1.00 88.06 102 PHE A O 1
ATOM 784 N N . ILE A 1 103 ? 13.981 -2.148 -2.988 1.00 87.56 103 ILE A N 1
ATOM 785 C CA . ILE A 1 103 ? 12.892 -3.120 -2.781 1.00 87.56 103 ILE A CA 1
ATOM 786 C C . ILE A 1 103 ? 12.972 -3.712 -1.375 1.00 87.56 103 ILE A C 1
ATOM 788 O O . ILE A 1 103 ? 11.976 -3.697 -0.654 1.00 87.56 103 ILE A O 1
ATOM 792 N N . GLY A 1 104 ? 14.156 -4.180 -0.967 1.00 88.12 104 GLY A N 1
ATOM 793 C CA . GLY A 1 104 ? 14.343 -4.774 0.356 1.00 88.12 104 GLY A CA 1
ATOM 794 C C . GLY A 1 104 ? 13.971 -3.814 1.489 1.00 88.12 104 GLY A C 1
ATOM 795 O O . GLY A 1 104 ? 13.351 -4.228 2.466 1.00 88.12 104 GLY A O 1
ATOM 796 N N . LEU A 1 105 ? 14.276 -2.520 1.342 1.00 90.44 105 LEU A N 1
ATOM 797 C CA . LEU A 1 105 ? 13.881 -1.491 2.306 1.00 90.44 105 LEU A CA 1
ATOM 798 C C . LEU A 1 105 ? 12.360 -1.315 2.357 1.00 90.44 105 LEU A C 1
ATOM 800 O O . LEU A 1 105 ? 11.791 -1.277 3.448 1.00 90.44 105 LEU A O 1
ATOM 804 N N . VAL A 1 106 ? 11.694 -1.227 1.204 1.00 90.44 106 VAL A N 1
ATOM 805 C CA . VAL A 1 106 ? 10.233 -1.059 1.129 1.00 90.44 106 VAL A CA 1
ATOM 806 C C . VAL A 1 106 ? 9.509 -2.281 1.703 1.00 90.44 106 VAL A C 1
ATOM 808 O O . VAL A 1 106 ? 8.571 -2.128 2.486 1.00 90.44 106 VAL A O 1
ATOM 811 N N . GLU A 1 107 ? 9.963 -3.492 1.384 1.00 88.31 107 GLU A N 1
ATOM 812 C CA . GLU A 1 107 ? 9.407 -4.725 1.952 1.00 88.31 107 GLU A CA 1
ATOM 813 C C . GLU A 1 107 ? 9.653 -4.826 3.461 1.00 88.31 107 GLU A C 1
ATOM 815 O O . GLU A 1 107 ? 8.743 -5.191 4.212 1.00 88.31 107 GLU A O 1
ATOM 820 N N . ALA A 1 108 ? 10.843 -4.443 3.936 1.00 90.31 108 ALA A N 1
ATOM 821 C CA . ALA A 1 108 ? 11.138 -4.388 5.365 1.00 90.31 108 ALA A CA 1
ATOM 822 C C . ALA A 1 108 ? 10.243 -3.367 6.084 1.00 90.31 108 ALA A C 1
ATOM 824 O O . ALA A 1 108 ? 9.673 -3.685 7.128 1.00 90.31 108 ALA A O 1
ATOM 825 N N . ALA A 1 109 ? 10.055 -2.172 5.515 1.00 89.81 109 ALA A N 1
ATOM 826 C CA . ALA A 1 109 ? 9.155 -1.153 6.052 1.00 89.81 109 ALA A CA 1
ATOM 827 C C . ALA A 1 109 ? 7.704 -1.656 6.111 1.00 89.81 109 ALA A C 1
ATOM 829 O O . ALA A 1 109 ? 7.015 -1.449 7.114 1.00 89.81 1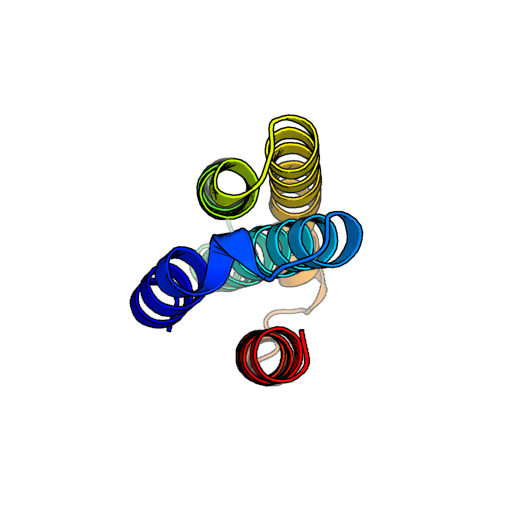09 ALA A O 1
ATOM 830 N N . PHE A 1 110 ? 7.257 -2.387 5.087 1.00 90.06 110 PHE A N 1
ATOM 831 C CA . PHE A 1 110 ? 5.947 -3.031 5.094 1.00 90.06 110 PHE A CA 1
ATOM 832 C C . PHE A 1 110 ? 5.839 -4.089 6.199 1.00 90.06 110 PHE A C 1
ATOM 834 O O . PHE A 1 110 ? 4.873 -4.076 6.962 1.00 90.06 110 PHE A O 1
ATOM 841 N N . GLY A 1 111 ? 6.847 -4.945 6.372 1.00 88.38 111 GLY A N 1
ATOM 842 C CA . GLY A 1 111 ? 6.901 -5.916 7.470 1.00 88.38 111 GLY A CA 1
ATOM 843 C C . GLY A 1 111 ? 6.855 -5.260 8.856 1.00 88.38 111 GLY A C 1
ATOM 844 O O . GLY A 1 111 ? 6.062 -5.663 9.711 1.00 88.38 111 GLY A O 1
ATOM 845 N N . ILE A 1 112 ? 7.639 -4.199 9.064 1.00 89.44 112 ILE A N 1
ATOM 846 C CA . ILE A 1 112 ? 7.661 -3.416 10.310 1.00 89.44 112 ILE A CA 1
ATOM 847 C C . ILE A 1 112 ? 6.292 -2.787 10.582 1.00 89.44 112 ILE A C 1
ATOM 849 O O . ILE A 1 112 ? 5.833 -2.793 11.726 1.00 89.44 112 ILE A O 1
ATOM 853 N N . SER A 1 113 ? 5.601 -2.302 9.547 1.00 87.25 113 SER A N 1
ATOM 854 C CA . SER A 1 113 ? 4.269 -1.710 9.694 1.00 87.25 113 SER A CA 1
ATOM 855 C C . SER A 1 113 ? 3.248 -2.692 10.290 1.00 87.25 113 SER A C 1
ATOM 857 O O . SER A 1 113 ? 2.446 -2.302 11.141 1.00 87.25 113 SER A O 1
ATOM 859 N N . PHE A 1 114 ? 3.338 -3.987 9.955 1.00 84.25 114 PHE A N 1
ATOM 860 C CA . PHE A 1 114 ? 2.511 -5.017 10.590 1.00 84.25 114 PHE A CA 1
ATOM 861 C C . PHE A 1 114 ? 2.863 -5.212 12.065 1.00 84.25 114 PHE A C 1
ATOM 863 O O . PHE A 1 114 ? 1.959 -5.353 12.885 1.00 84.25 114 PHE A O 1
ATOM 870 N N . ILE A 1 115 ? 4.149 -5.201 12.425 1.00 86.25 115 ILE A N 1
ATOM 871 C CA . ILE A 1 115 ? 4.584 -5.334 13.826 1.00 86.25 115 ILE A CA 1
ATOM 872 C C . ILE A 1 115 ? 4.050 -4.165 14.658 1.00 86.25 115 ILE A C 1
ATOM 874 O O . ILE A 1 115 ? 3.469 -4.384 15.722 1.00 86.25 115 ILE A O 1
ATOM 878 N N . ILE A 1 116 ? 4.194 -2.937 14.151 1.00 85.31 116 ILE A N 1
ATOM 879 C CA . ILE A 1 116 ? 3.667 -1.727 14.797 1.00 85.31 116 ILE A CA 1
ATOM 880 C C . ILE A 1 116 ? 2.157 -1.849 14.982 1.00 85.31 116 ILE A C 1
ATOM 882 O O . ILE A 1 116 ? 1.651 -1.545 16.058 1.00 85.31 116 ILE A O 1
ATOM 886 N N . LEU A 1 117 ? 1.443 -2.353 13.978 1.00 85.69 117 LEU A N 1
ATOM 887 C CA . LEU A 1 117 ? 0.007 -2.571 14.072 1.00 85.69 117 LEU A CA 1
ATOM 888 C C . LEU A 1 117 ? -0.367 -3.577 15.167 1.00 85.69 117 LEU A C 1
ATOM 890 O O . LEU A 1 117 ? -1.272 -3.307 15.955 1.00 85.69 117 LEU A O 1
ATOM 894 N N . PHE A 1 118 ? 0.321 -4.718 15.254 1.00 81.69 118 PHE A N 1
ATOM 895 C CA . PHE A 1 118 ? 0.064 -5.698 16.314 1.00 81.69 118 PHE A CA 1
ATOM 896 C C . PHE A 1 118 ? 0.308 -5.106 17.708 1.00 81.69 118 PHE A C 1
ATOM 898 O O . PHE A 1 118 ? -0.491 -5.334 18.618 1.00 81.69 118 PHE A O 1
ATOM 905 N N . LEU A 1 119 ? 1.378 -4.323 17.873 1.00 83.25 119 LEU A N 1
ATOM 906 C CA . LEU A 1 119 ? 1.682 -3.636 19.130 1.00 83.25 119 LEU A CA 1
ATOM 907 C C . LEU A 1 119 ? 0.649 -2.553 19.463 1.00 83.25 119 LEU A C 1
ATOM 909 O O . LEU A 1 119 ? 0.216 -2.461 20.609 1.00 83.25 119 LEU A O 1
ATOM 913 N N . ALA A 1 120 ? 0.221 -1.774 18.468 1.00 82.69 120 ALA A N 1
ATOM 914 C CA . ALA A 1 120 ? -0.773 -0.721 18.638 1.00 82.69 120 ALA A CA 1
ATOM 915 C C . ALA A 1 120 ? -2.116 -1.291 19.110 1.00 82.69 120 ALA A C 1
ATOM 917 O O . ALA A 1 120 ? -2.696 -0.780 20.063 1.00 82.69 120 ALA A O 1
ATOM 918 N N . ILE A 1 121 ? -2.569 -2.395 18.506 1.00 79.44 121 ILE A N 1
ATOM 919 C CA . ILE A 1 121 ? -3.816 -3.067 18.900 1.00 79.44 121 ILE A CA 1
ATOM 920 C C . ILE A 1 121 ? -3.699 -3.697 20.289 1.00 79.44 121 ILE A C 1
ATOM 922 O O . ILE A 1 121 ? -4.671 -3.698 21.032 1.00 79.44 121 ILE A O 1
ATOM 926 N N . ARG A 1 122 ? -2.527 -4.228 20.661 1.00 78.94 122 ARG A N 1
ATOM 927 C CA . ARG A 1 122 ? -2.307 -4.797 22.001 1.00 78.94 122 ARG A CA 1
ATOM 928 C C . ARG A 1 122 ? -2.372 -3.744 23.114 1.00 78.94 122 ARG A C 1
ATOM 930 O O . ARG A 1 122 ? -2.743 -4.090 24.231 1.00 78.94 122 ARG A O 1
ATOM 937 N N . ASN A 1 123 ? -1.978 -2.508 22.817 1.00 75.38 123 ASN A N 1
ATOM 938 C CA . ASN A 1 123 ? -1.946 -1.397 23.771 1.00 75.38 123 ASN A CA 1
ATOM 939 C C . ASN A 1 123 ? -3.199 -0.494 23.705 1.00 75.38 123 ASN A C 1
ATOM 941 O O . ASN A 1 123 ? -3.205 0.543 24.369 1.00 75.38 123 ASN A O 1
ATOM 945 N N . SER A 1 124 ? -4.207 -0.853 22.896 1.00 66.00 124 SER A N 1
ATOM 946 C CA . SER A 1 124 ? -5.514 -0.172 22.797 1.00 66.00 124 SER A CA 1
ATOM 947 C C . SER A 1 124 ? -6.531 -0.817 23.732 1.00 66.00 124 SER A C 1
ATOM 949 O O . SER A 1 124 ? -7.273 -0.063 24.393 1.00 66.00 124 SER A O 1
#

Sequence (124 aa):
MMSISYYYVNKNRKLIGFQLGMNISTIIGGMAAMTTGILLIYQYPFHFTWITIISTLTGIFIGSLFGGMFDYQTLLTGYGSGMTMGLMAPMIGASANFSTLFIGLVEAAFGISFIILFLAIRNS

Secondary structure (DSSP, 8-state):
-HHHHHHHHHHHTTT--HHHHHHHHHHHHHHHHHHHHHHHHHH-TT-HHHHHHHHHHHHHHHHHHHHTTT-HHHHHHHHHHHHHHHHHHHHHHHHTTT-HHHHHHHHHHHHHHHHHHHHHHHT-